Protein AF-A0A7K4ML11-F1 (afdb_monomer)

Solvent-accessible surface area (backbone atoms only — not comparable to full-atom values): 7954 Å² total; per-residue (Å²): 112,74,71,59,56,56,54,52,54,54,56,53,57,68,61,54,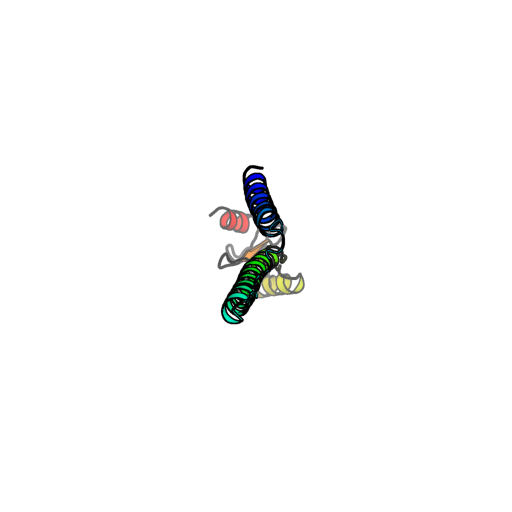63,60,60,74,66,71,72,65,78,86,70,93,64,90,75,79,71,54,66,64,60,59,49,51,52,54,50,52,52,53,52,51,53,51,52,52,51,5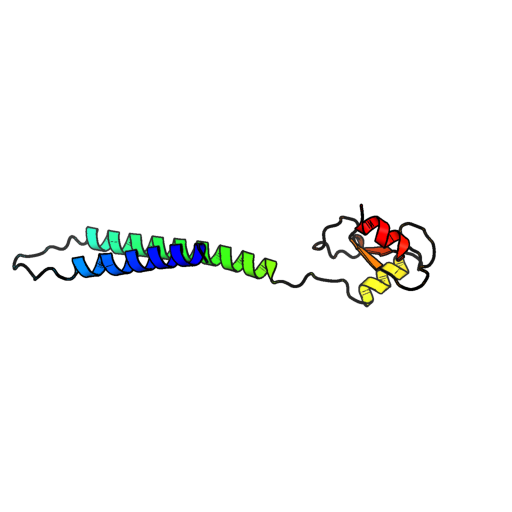3,51,51,50,54,52,51,51,53,54,50,64,71,67,52,76,80,67,74,82,50,73,66,56,53,48,52,43,36,58,76,42,76,59,24,14,73,84,78,66,42,64,48,95,82,54,81,41,78,44,46,76,84,69,47,73,81,56,72,50,71,84,35,46,42,44,23,21,63,73,59,42,53,50,70,75,72,112

Mean predicted aligned error: 15.28 Å

Secondary structure (DSSP, 8-state):
-HHHHHHHHHHHHHHHTTTTTS-----SS-----HHHHHHHHHHHHHHHHHHHHHHHHHHHHHHHHHSPP-PPPHHHHHHHHHHTTTS-TTT-SPPSS--EEEETTS-TT---GGGEEEE-HHHHHHHTT-

pLDDT: mean 78.51, std 18.59, range [43.84, 97.31]

Nearest PDB structures (foldseek):
  5x42-assembly1_A  TM=8.815E-01  e=5.607E-02  Legionella pneumophila
  5x1h-assembly4_I  TM=8.497E-01  e=5.607E-02  Legionella pneumophila subsp. pneumophila str. Philadelphia 1
  7ovb-assembly1_C  TM=8.594E-01  e=1.352E-01  Legionella pneumophila subsp. pneumophila str. Philadelphia 1

Sequence (131 aa):
MRKLLFLALIGISTLIIPFSVFAQEPQTGETIEDDSQVKYIVGAGLVFVIIMAIIAGRYRKKFFAESLPIKEWTKVEKEQVRIRQDGKCAKCQKPPPARWEYHHIDGDRNNISLENCEGLCPNCHSIETHE

Organism: NCBI:txid2511932

Foldseek 3Di:
DVVVVVVVVVVVVVVPVVVVVVPDDDDPDDPPVPPVVVVVVVVVVVVVVVVVVVVVVVVVVVVVVVPDPQDDDDPVLVVVQCVVLVCAFPPPRHRAPPDWDWAQCVNDSNPRDSVRIGTHHPVVVVVVVVD

Radius of gyration: 30.92 Å; Cα contacts (8 Å, |Δi|>4): 79; chains: 1; bounding box: 50×32×86 Å

InterPro domains:
  IPR003615 HNH nuclease [SM00507] (77-126)
  IPR003615 HNH nuclease [cd00085] (86-129)

Structure (mmCIF, N/CA/C/O backbone):
data_AF-A0A7K4ML11-F1
#
_entry.id   AF-A0A7K4ML11-F1
#
loop_
_atom_site.group_PDB
_atom_site.id
_atom_site.type_symbol
_atom_site.label_atom_id
_atom_site.label_alt_id
_atom_site.label_comp_id
_atom_site.label_asym_id
_atom_site.label_entity_id
_atom_site.label_seq_id
_atom_site.pdbx_PDB_ins_code
_atom_site.Cartn_x
_atom_site.Cartn_y
_atom_site.Cartn_z
_atom_site.occupancy
_atom_site.B_iso_or_equiv
_atom_site.auth_seq_id
_atom_site.auth_comp_id
_atom_site.auth_asym_id
_atom_site.auth_atom_id
_atom_site.pdbx_PDB_model_num
ATOM 1 N N . MET A 1 1 ? -24.237 21.716 14.325 1.00 51.41 1 MET A N 1
ATOM 2 C CA . MET A 1 1 ? -24.784 22.525 15.443 1.00 51.41 1 MET A CA 1
ATOM 3 C C . MET A 1 1 ? -25.912 21.830 16.215 1.00 51.41 1 MET A C 1
ATOM 5 O O . MET A 1 1 ? -25.814 21.755 17.429 1.00 51.41 1 MET A O 1
ATOM 9 N N . ARG A 1 2 ? -26.921 21.224 15.564 1.00 48.31 2 ARG A N 1
ATOM 10 C CA . ARG A 1 2 ? -28.026 20.505 16.250 1.00 48.31 2 ARG A CA 1
ATOM 11 C C . ARG A 1 2 ? -27.6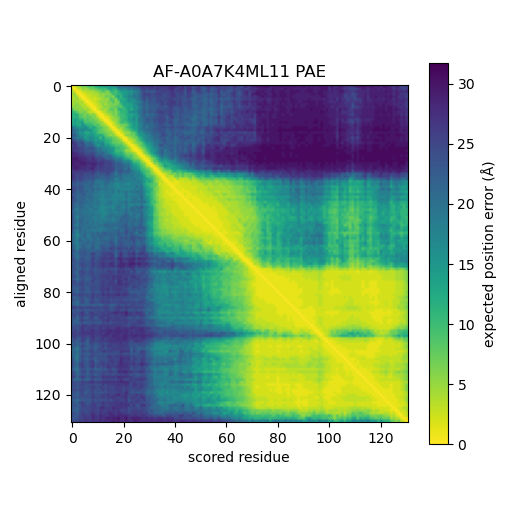04 19.377 17.218 1.00 48.31 2 ARG A C 1
ATOM 13 O O . ARG A 1 2 ? -28.232 19.223 18.254 1.00 48.31 2 ARG A O 1
ATOM 20 N N . LYS A 1 3 ? -26.533 18.625 16.926 1.00 44.38 3 LYS A N 1
ATOM 21 C CA . LYS A 1 3 ? -26.047 17.533 17.802 1.00 44.38 3 LYS A CA 1
ATOM 22 C C . LYS A 1 3 ? -25.388 18.021 19.105 1.00 44.38 3 LYS A C 1
ATOM 24 O O . LYS A 1 3 ? -25.498 17.339 20.114 1.00 44.38 3 LYS A O 1
ATOM 29 N N . LEU A 1 4 ? -24.758 19.201 19.102 1.00 47.75 4 LEU A N 1
ATOM 30 C CA . LEU A 1 4 ? -24.191 19.799 20.321 1.00 47.75 4 LEU A CA 1
ATOM 31 C C . LEU A 1 4 ? -25.290 20.326 21.255 1.00 47.75 4 LEU A C 1
ATOM 33 O O . LEU A 1 4 ? -25.177 20.188 22.467 1.00 47.75 4 LEU A O 1
ATOM 37 N N . LEU A 1 5 ? -26.370 20.876 20.689 1.00 45.59 5 LEU A N 1
ATOM 38 C CA . LEU A 1 5 ? -27.501 21.401 21.459 1.00 45.59 5 LEU A CA 1
ATOM 39 C C . LEU A 1 5 ? -28.227 20.290 22.244 1.00 45.59 5 LEU A C 1
ATOM 41 O O . LEU A 1 5 ? -28.603 20.489 23.393 1.00 45.59 5 LEU A O 1
ATOM 45 N N . PHE A 1 6 ? -28.363 19.100 21.645 1.00 51.12 6 PHE A N 1
ATOM 46 C CA . PHE A 1 6 ? -28.958 17.928 22.302 1.00 51.12 6 PHE A CA 1
ATOM 47 C C . PHE A 1 6 ? -28.106 17.396 23.466 1.00 51.12 6 PHE A C 1
ATOM 49 O O . PHE A 1 6 ? -28.655 17.026 24.498 1.00 51.12 6 PHE A O 1
ATOM 56 N N . LEU A 1 7 ? -26.775 17.400 23.337 1.00 47.94 7 LEU A N 1
ATOM 57 C CA . LEU A 1 7 ? -25.869 16.985 24.416 1.00 47.94 7 LEU A CA 1
ATOM 58 C C . LEU A 1 7 ? -25.848 17.991 25.579 1.00 47.94 7 LEU A C 1
ATOM 60 O O . LEU A 1 7 ? -25.796 17.582 26.736 1.00 47.94 7 LEU A O 1
ATOM 64 N N . ALA A 1 8 ? -25.954 19.292 25.288 1.00 51.06 8 ALA A N 1
ATOM 65 C CA . ALA A 1 8 ? -26.046 20.333 26.312 1.00 51.06 8 ALA A CA 1
ATOM 66 C C . ALA A 1 8 ? -27.359 20.253 27.116 1.00 51.06 8 ALA A C 1
ATOM 68 O O . ALA A 1 8 ? -27.340 20.398 28.336 1.00 51.06 8 ALA A O 1
ATOM 69 N N . LEU A 1 9 ? -28.489 19.958 26.461 1.00 49.97 9 LEU A N 1
ATOM 70 C CA . LEU A 1 9 ? -29.791 19.807 27.127 1.00 49.97 9 LEU A CA 1
ATOM 71 C C . LEU A 1 9 ? -29.844 18.583 28.057 1.00 49.97 9 LEU A C 1
ATOM 73 O O . LEU A 1 9 ? -30.393 18.675 29.154 1.00 49.97 9 LEU A O 1
ATOM 77 N N . ILE A 1 10 ? -29.224 17.463 27.665 1.00 52.88 10 ILE A N 1
ATOM 78 C CA . ILE A 1 10 ? -29.123 16.265 28.516 1.00 52.88 10 ILE A CA 1
ATOM 79 C C . ILE A 1 10 ? -28.224 16.544 29.733 1.00 52.88 10 ILE A C 1
ATOM 81 O O . ILE A 1 10 ? -28.584 16.176 30.848 1.00 52.88 10 ILE A O 1
ATOM 85 N N . GLY A 1 11 ? -27.109 17.263 29.547 1.00 49.19 11 GLY A N 1
ATOM 86 C CA . GLY A 1 11 ? -26.197 17.635 30.637 1.00 49.19 11 GLY A CA 1
ATOM 87 C C . GLY A 1 11 ? -26.807 18.593 31.670 1.00 49.19 11 GLY A C 1
ATOM 88 O O . GLY A 1 11 ? -26.565 18.443 32.867 1.00 49.19 11 GLY A O 1
ATOM 89 N N . ILE A 1 12 ? -27.644 19.541 31.235 1.00 50.78 12 ILE A N 1
ATOM 90 C CA . ILE A 1 12 ? -28.346 20.470 32.138 1.00 50.78 12 ILE A CA 1
ATOM 91 C C . ILE A 1 12 ? -29.459 19.740 32.910 1.00 50.78 12 ILE A C 1
ATOM 93 O O . ILE A 1 12 ? -29.612 19.952 34.112 1.00 50.78 12 ILE A O 1
ATOM 97 N N . SER A 1 13 ? -30.177 18.807 32.272 1.00 50.25 13 SER A N 1
ATOM 98 C CA . SER A 1 13 ? -31.202 17.991 32.944 1.00 50.25 13 SER A CA 1
ATOM 99 C C . SER A 1 13 ? -30.622 17.085 34.036 1.00 50.25 13 SER A C 1
ATOM 101 O O . SER A 1 13 ? -31.277 16.876 35.052 1.00 50.25 13 SER A O 1
ATOM 103 N N . THR A 1 14 ? -29.402 16.563 33.871 1.00 53.31 14 THR A N 1
ATOM 104 C CA . THR A 1 14 ? -28.740 15.730 34.894 1.00 53.31 14 THR A CA 1
ATOM 105 C C . THR A 1 14 ? -28.188 16.526 36.078 1.00 53.31 14 THR A C 1
ATOM 107 O O . THR A 1 14 ? -27.920 15.942 37.123 1.00 53.31 14 THR A O 1
ATOM 110 N N . LEU A 1 15 ? -28.027 17.846 35.934 1.00 49.91 15 LEU A N 1
ATOM 111 C CA . LEU A 1 15 ? -27.494 18.728 36.979 1.00 49.91 15 LEU A CA 1
ATOM 112 C C . LEU A 1 15 ? -28.574 19.398 37.833 1.00 49.91 15 LEU A C 1
ATOM 114 O O . LEU A 1 15 ? -28.271 19.800 38.948 1.00 49.91 15 LEU A O 1
ATOM 118 N N . ILE A 1 16 ? -29.817 19.516 37.354 1.00 49.94 16 ILE A N 1
ATOM 119 C CA . ILE A 1 16 ? -30.899 20.181 38.108 1.00 49.94 16 ILE A CA 1
ATOM 120 C C . ILE A 1 16 ? -31.651 19.195 39.021 1.00 49.94 16 ILE A C 1
ATOM 122 O O . ILE A 1 16 ? -32.116 19.580 40.090 1.00 49.94 16 ILE A O 1
ATOM 126 N N . ILE A 1 17 ? -31.714 17.911 38.657 1.00 50.25 17 ILE A N 1
ATOM 127 C CA . ILE A 1 17 ? -32.444 16.887 39.423 1.00 50.25 17 ILE A CA 1
ATOM 128 C C . ILE A 1 17 ? -31.825 16.557 40.807 1.00 50.25 17 ILE A C 1
ATOM 130 O O . ILE A 1 17 ? -32.600 16.235 41.705 1.00 50.25 17 ILE A O 1
ATOM 134 N N . PRO A 1 18 ? -30.504 16.677 41.082 1.00 50.41 18 PRO A N 1
ATOM 135 C CA . PRO A 1 18 ? -29.996 16.389 42.425 1.00 50.41 18 PRO A CA 1
ATOM 136 C C . PRO A 1 18 ? -30.200 17.545 43.418 1.00 50.41 18 PRO A C 1
ATOM 138 O O . PRO A 1 18 ? -30.218 17.305 44.622 1.00 50.41 18 PRO A O 1
ATOM 141 N N . PHE A 1 19 ? -30.360 18.795 42.961 1.00 47.88 19 PHE A N 1
ATOM 142 C CA . PHE A 1 19 ? -30.430 19.949 43.873 1.00 47.88 19 PHE A CA 1
ATOM 143 C C . PHE A 1 19 ? -31.756 20.048 44.628 1.00 47.88 19 PHE A C 1
ATOM 145 O O . PHE A 1 19 ? -31.770 20.485 45.775 1.00 47.88 19 PHE A O 1
ATOM 152 N N . SER A 1 20 ? -32.862 19.600 44.035 1.00 44.88 20 SER A N 1
ATOM 153 C CA . SER A 1 20 ? -34.163 19.565 44.713 1.00 44.88 20 SER A CA 1
ATOM 154 C C . SER A 1 20 ? -34.297 18.421 45.727 1.00 44.88 20 SER A C 1
ATOM 156 O O . SER A 1 20 ? -35.214 18.462 46.540 1.00 44.88 20 SER A O 1
ATOM 158 N N . VAL A 1 21 ? -33.388 17.436 45.725 1.00 50.41 21 VAL A N 1
ATOM 159 C CA . VAL A 1 21 ? -33.359 16.337 46.714 1.00 50.41 21 VAL A CA 1
ATOM 160 C C . VAL A 1 21 ? -32.564 16.718 47.973 1.00 50.41 21 VAL A C 1
ATOM 162 O O . VAL A 1 21 ? -32.853 16.222 49.055 1.00 50.41 21 VAL A O 1
ATOM 165 N N . PHE A 1 22 ? -31.607 17.645 47.870 1.00 52.75 22 PHE A N 1
ATOM 166 C CA . PHE A 1 22 ? -30.776 18.087 49.001 1.00 52.75 22 PHE A CA 1
ATOM 167 C C . PHE A 1 22 ? -31.408 19.183 49.880 1.00 52.75 22 PHE A C 1
ATOM 169 O O . PHE A 1 22 ? -30.838 19.538 50.908 1.00 52.75 22 PHE A O 1
ATOM 176 N N . ALA A 1 23 ? -32.576 19.718 49.511 1.00 47.41 23 ALA A N 1
ATOM 177 C CA . ALA A 1 23 ? -33.271 20.774 50.256 1.00 47.41 23 ALA A CA 1
ATOM 178 C C . ALA A 1 23 ? -34.316 20.236 51.256 1.00 47.41 23 ALA A C 1
ATOM 180 O O . ALA A 1 23 ? -35.296 20.920 51.551 1.00 47.41 23 ALA A O 1
ATOM 181 N N . GLN A 1 24 ? -34.145 19.010 51.757 1.00 50.72 24 GLN A N 1
ATOM 182 C CA . GLN A 1 24 ? -35.025 18.451 52.780 1.00 50.72 24 GLN A CA 1
ATOM 183 C C . GLN A 1 24 ? -34.430 18.727 54.168 1.00 50.72 24 GLN A C 1
ATOM 185 O O . GLN A 1 24 ? -33.396 18.180 54.543 1.00 50.72 24 GLN A O 1
ATOM 190 N N . GLU A 1 25 ? -35.075 19.630 54.905 1.00 54.38 25 GLU A N 1
ATOM 191 C CA . GLU A 1 25 ? -34.770 19.953 56.301 1.00 54.38 25 GLU A CA 1
ATOM 192 C C . GLU A 1 25 ? -34.854 18.681 57.174 1.00 54.38 25 GLU A C 1
ATOM 194 O O . GLU A 1 25 ? -35.763 17.865 56.959 1.00 54.38 25 GLU A O 1
ATOM 199 N N . PRO A 1 26 ? -33.911 18.455 58.114 1.00 47.09 26 PRO A N 1
ATOM 200 C CA . PRO A 1 26 ? -33.819 17.197 58.842 1.00 47.09 26 PRO A CA 1
ATOM 201 C C . PRO A 1 26 ? -34.997 17.071 59.809 1.00 47.09 26 PRO A C 1
ATOM 203 O O . PRO A 1 26 ? -35.028 17.684 60.875 1.00 47.09 26 PRO A O 1
ATOM 206 N N . GLN A 1 27 ? -35.977 16.256 59.426 1.00 43.84 27 GLN A N 1
ATOM 207 C CA . GLN A 1 27 ? -37.073 15.868 60.301 1.00 43.84 27 GLN A CA 1
ATOM 208 C C . GLN A 1 27 ? -36.486 14.966 61.392 1.00 43.84 27 GLN A C 1
ATOM 210 O O . GLN A 1 27 ? -35.924 13.909 61.110 1.00 43.84 27 GLN A O 1
ATOM 215 N N . THR A 1 28 ? -36.589 15.403 62.643 1.00 56.84 28 THR A N 1
ATOM 216 C CA . THR A 1 28 ? -36.250 14.616 63.827 1.00 56.84 28 THR A CA 1
ATOM 217 C C . THR A 1 28 ? -37.055 13.318 63.835 1.00 56.84 28 THR A C 1
ATOM 219 O O . THR A 1 28 ? -38.261 13.331 64.072 1.00 56.84 28 THR A O 1
ATOM 222 N N . GLY A 1 29 ? -36.389 12.202 63.574 1.00 45.78 29 GLY A N 1
ATOM 223 C CA . GLY A 1 29 ? -36.995 10.879 63.598 1.00 45.78 29 GLY A CA 1
ATOM 224 C C . GLY A 1 29 ? -36.037 9.882 62.979 1.00 45.78 29 GLY A C 1
ATOM 225 O O . GLY A 1 29 ? -35.948 9.811 61.763 1.00 45.78 29 GLY A O 1
ATOM 226 N N . GLU A 1 30 ? -35.283 9.202 63.843 1.00 58.00 30 GLU A N 1
ATOM 227 C CA . GLU A 1 30 ? -34.507 7.979 63.606 1.00 58.00 30 GLU A CA 1
ATOM 228 C C . GLU A 1 30 ? -34.593 7.428 62.170 1.00 58.00 30 GLU A C 1
ATOM 230 O O . GLU A 1 30 ? -35.424 6.580 61.847 1.00 58.00 30 GLU A O 1
ATOM 235 N N . THR A 1 31 ? -33.732 7.919 61.278 1.00 45.22 31 THR A N 1
ATOM 236 C CA . THR A 1 31 ? -33.607 7.346 59.942 1.00 45.22 31 THR A CA 1
ATOM 237 C C . THR A 1 31 ? -32.653 6.170 60.041 1.00 45.22 31 THR A C 1
ATOM 239 O O . THR A 1 31 ? -31.435 6.330 59.958 1.00 45.22 31 THR A O 1
ATOM 242 N N . ILE A 1 32 ? -33.209 4.972 60.218 1.00 53.00 32 ILE A N 1
ATOM 243 C CA . ILE A 1 32 ? -32.547 3.756 59.751 1.00 53.00 32 ILE A CA 1
ATOM 244 C C . ILE A 1 32 ? -32.538 3.878 58.226 1.00 53.00 32 ILE A C 1
ATOM 246 O O . ILE A 1 32 ? -33.464 3.452 57.541 1.00 53.00 32 ILE A O 1
ATOM 250 N N . GLU A 1 33 ? -31.541 4.593 57.710 1.00 55.62 33 GLU A N 1
ATOM 251 C CA . GLU A 1 33 ? -31.203 4.595 56.298 1.00 55.62 33 GLU A CA 1
ATOM 252 C C . GLU A 1 33 ? -30.840 3.148 55.976 1.00 55.62 33 GLU A C 1
ATOM 254 O O . GLU A 1 33 ? -29.814 2.639 56.426 1.00 55.62 33 GLU A O 1
ATOM 259 N N . ASP A 1 34 ? -31.775 2.444 55.335 1.00 60.75 34 ASP A N 1
ATOM 260 C CA . ASP A 1 34 ? -31.614 1.049 54.967 1.00 60.75 34 ASP A CA 1
ATOM 261 C C . ASP A 1 34 ? -30.316 0.939 54.163 1.00 60.75 34 ASP A C 1
ATOM 263 O O . ASP A 1 34 ? -30.225 1.408 53.027 1.00 60.75 34 ASP A O 1
ATOM 267 N N . ASP A 1 35 ? -29.294 0.345 54.779 1.00 64.12 35 ASP A N 1
ATOM 268 C CA . ASP A 1 35 ? -27.988 0.052 54.191 1.00 64.12 35 ASP A CA 1
ATOM 269 C C . ASP A 1 35 ? -28.143 -0.621 52.811 1.00 64.12 35 ASP A C 1
ATOM 271 O O . ASP A 1 35 ? -27.302 -0.440 51.928 1.00 64.12 35 ASP A O 1
ATOM 275 N N . SER A 1 36 ? -29.274 -1.297 52.558 1.00 69.88 36 SER A N 1
ATOM 276 C CA . SER A 1 36 ? -29.641 -1.793 51.234 1.00 69.88 36 SER A CA 1
ATOM 277 C C . SER A 1 36 ? -29.809 -0.677 50.189 1.00 69.88 36 SER A C 1
ATOM 279 O O . SER A 1 36 ? -29.226 -0.782 49.109 1.00 69.88 36 SER A O 1
ATOM 281 N N . GLN A 1 37 ? -30.517 0.419 50.484 1.00 75.94 37 GLN A N 1
ATOM 282 C CA . GLN A 1 37 ? -30.774 1.513 49.541 1.00 75.94 37 GLN A CA 1
ATOM 283 C C . GLN A 1 37 ? -29.475 2.217 49.130 1.00 75.94 37 GLN A C 1
ATOM 285 O O . GLN A 1 37 ? -29.239 2.437 47.937 1.00 75.94 37 GLN A O 1
ATOM 290 N N . VAL A 1 38 ? -28.592 2.494 50.094 1.00 78.12 38 VAL A N 1
ATOM 291 C CA . VAL A 1 38 ? -27.262 3.070 49.836 1.00 78.12 38 VAL A CA 1
ATOM 292 C C . VAL A 1 38 ? -26.423 2.118 48.976 1.00 78.12 38 VAL A C 1
ATOM 294 O O . VAL A 1 38 ? -25.809 2.546 47.993 1.00 78.12 38 VAL A O 1
ATOM 297 N N . LYS A 1 39 ? -26.456 0.808 49.261 1.00 79.06 39 LYS A N 1
ATOM 298 C CA . LYS A 1 39 ? -25.771 -0.220 48.457 1.00 79.06 39 LYS A CA 1
ATOM 299 C C . LYS A 1 39 ? -26.267 -0.274 47.011 1.00 79.06 39 LYS A C 1
ATOM 301 O O . LYS A 1 39 ? -25.442 -0.392 46.102 1.00 79.06 39 LYS A O 1
ATOM 306 N N . TYR A 1 40 ? -27.574 -0.149 46.767 1.00 80.00 40 TYR A N 1
ATOM 307 C CA . TYR A 1 40 ? -28.125 -0.118 45.406 1.00 80.00 40 TYR A CA 1
ATOM 308 C C . TYR A 1 40 ? -27.679 1.120 44.625 1.00 80.00 40 TYR A C 1
ATOM 310 O O . TYR A 1 40 ? -27.308 0.996 43.457 1.00 80.00 40 TYR A O 1
ATOM 318 N N . ILE A 1 41 ? -27.665 2.298 45.256 1.00 80.94 41 ILE A N 1
ATOM 319 C CA . ILE A 1 41 ? -27.230 3.550 44.615 1.00 80.94 41 ILE A CA 1
ATOM 320 C C . ILE A 1 41 ? -25.746 3.472 44.234 1.00 80.94 41 ILE A C 1
ATOM 322 O O . ILE A 1 41 ? -25.381 3.761 43.092 1.00 80.94 41 ILE A O 1
ATOM 326 N N . VAL A 1 42 ? -24.892 3.019 45.158 1.00 85.25 42 VAL A N 1
ATOM 327 C CA . VAL A 1 42 ? -23.452 2.839 44.905 1.00 85.25 42 VAL A CA 1
ATOM 328 C C . VAL A 1 42 ? -23.215 1.792 43.811 1.00 85.25 42 VAL A C 1
ATOM 330 O O . VAL A 1 42 ? -22.431 2.025 42.887 1.00 85.25 42 VAL A O 1
ATOM 333 N N . GLY A 1 43 ? -23.931 0.665 43.862 1.00 85.38 43 GLY A N 1
ATOM 334 C CA . GLY A 1 43 ? -23.853 -0.385 42.847 1.00 85.38 43 GLY A CA 1
ATOM 335 C C . GLY A 1 43 ? -24.261 0.102 41.454 1.00 85.38 43 GLY A C 1
ATOM 336 O O . GLY A 1 43 ? -23.532 -0.115 40.485 1.00 85.38 43 GLY A O 1
ATOM 337 N N . ALA A 1 44 ? -25.381 0.821 41.346 1.00 88.19 44 ALA A N 1
ATOM 338 C CA . ALA A 1 44 ? -25.857 1.386 40.085 1.00 88.19 44 ALA A CA 1
ATOM 339 C C . ALA A 1 44 ? -24.879 2.428 39.511 1.00 88.19 44 ALA A C 1
ATOM 341 O O . ALA A 1 44 ? -24.608 2.426 38.306 1.00 88.19 44 ALA A O 1
ATOM 342 N N . GLY A 1 45 ? -24.292 3.269 40.369 1.00 90.12 45 GLY A N 1
ATOM 343 C CA . GLY A 1 45 ? -23.265 4.236 39.978 1.00 90.12 45 GLY A CA 1
ATOM 344 C C . GLY A 1 45 ? -22.014 3.574 39.393 1.00 90.12 45 GLY A C 1
ATOM 345 O O . GLY A 1 45 ? -21.539 3.981 38.331 1.00 90.12 45 GLY A O 1
ATOM 346 N N . LEU A 1 46 ? -21.512 2.507 40.025 1.00 92.38 46 LEU A N 1
ATOM 347 C CA . LEU A 1 46 ? -20.355 1.757 39.521 1.00 92.38 46 LEU A CA 1
ATOM 348 C C . LEU A 1 46 ? -20.631 1.117 38.156 1.00 92.38 46 LEU A C 1
ATOM 350 O O . LEU A 1 46 ? -19.800 1.211 37.250 1.00 92.38 46 LEU A O 1
ATOM 354 N N . VAL A 1 47 ? -21.814 0.524 37.975 1.00 93.12 47 VAL A N 1
ATOM 355 C CA . VAL A 1 47 ? -22.227 -0.060 36.688 1.00 93.12 47 VAL A CA 1
ATOM 356 C C . VAL A 1 47 ? -22.275 1.008 35.593 1.00 93.12 47 VAL A C 1
ATOM 358 O O . VAL A 1 47 ? -21.761 0.788 34.495 1.00 93.12 47 VAL A O 1
ATOM 361 N N . PHE A 1 48 ? -22.817 2.190 35.891 1.00 92.69 48 PHE A N 1
ATOM 362 C CA . PHE A 1 48 ? -22.868 3.299 34.940 1.00 92.69 48 PHE A CA 1
ATOM 363 C C . PHE A 1 48 ? -21.468 3.766 34.510 1.00 92.69 48 PHE A C 1
ATOM 365 O O . PHE A 1 48 ? -21.212 3.936 33.315 1.00 92.69 48 PHE A O 1
ATOM 372 N N . VAL A 1 49 ? -20.531 3.905 35.455 1.00 94.44 49 VAL A N 1
ATOM 373 C CA . VAL A 1 49 ? -19.138 4.286 35.158 1.00 94.44 49 VAL A CA 1
ATOM 374 C C . VAL A 1 49 ? -18.454 3.246 34.266 1.00 94.44 49 VAL A C 1
ATOM 376 O O . VAL A 1 49 ? -17.781 3.616 33.301 1.00 94.44 49 VAL A O 1
ATOM 379 N N . ILE A 1 50 ? -18.668 1.952 34.526 1.00 94.81 50 ILE A N 1
ATOM 380 C CA . ILE A 1 50 ? -18.123 0.865 33.699 1.00 94.81 50 ILE A CA 1
ATOM 381 C C . ILE A 1 50 ? -18.677 0.944 32.271 1.00 94.81 50 ILE A C 1
ATOM 383 O O . ILE A 1 50 ? -17.910 0.877 31.308 1.00 94.81 50 ILE A O 1
ATOM 387 N N . ILE A 1 51 ? -19.989 1.144 32.113 1.00 95.31 51 ILE A N 1
ATOM 388 C CA . ILE A 1 51 ? -20.627 1.280 30.795 1.00 95.31 51 ILE A CA 1
ATOM 389 C C . ILE A 1 51 ? -20.041 2.475 30.033 1.00 95.31 51 ILE A C 1
ATOM 391 O O . ILE A 1 51 ? -19.643 2.336 28.873 1.00 95.31 51 ILE A O 1
ATOM 395 N N . MET A 1 52 ? -19.917 3.632 30.688 1.00 94.25 52 MET A N 1
ATOM 396 C CA . MET A 1 52 ? -19.331 4.829 30.081 1.00 94.25 52 MET A CA 1
ATOM 397 C C . MET A 1 52 ? -17.871 4.610 29.669 1.00 94.25 52 MET A C 1
ATOM 399 O O . MET A 1 52 ? -17.475 5.025 28.577 1.00 94.25 52 MET A O 1
ATOM 403 N N . ALA A 1 53 ? -17.081 3.902 30.481 1.00 94.06 53 ALA A N 1
ATOM 404 C CA . ALA A 1 53 ? -15.700 3.557 30.154 1.00 94.06 53 ALA A CA 1
ATOM 405 C C . ALA A 1 53 ? -15.602 2.628 28.931 1.00 94.06 53 ALA A C 1
ATOM 407 O O . ALA A 1 53 ? -14.755 2.854 28.061 1.00 94.06 53 ALA A O 1
ATOM 408 N N . ILE A 1 54 ? -16.488 1.629 28.814 1.00 94.62 54 ILE A N 1
ATOM 409 C CA . ILE A 1 54 ? -16.555 0.732 27.648 1.00 94.62 54 ILE A CA 1
ATOM 410 C C . ILE A 1 54 ? -16.891 1.531 26.387 1.00 94.62 54 ILE A C 1
ATOM 412 O O . ILE A 1 54 ? -16.195 1.411 25.374 1.00 94.62 54 ILE A O 1
ATOM 416 N N . ILE A 1 55 ? -17.926 2.374 26.445 1.00 93.62 55 ILE A N 1
ATOM 417 C CA . ILE A 1 55 ? -18.351 3.207 25.316 1.00 93.62 55 ILE A CA 1
ATOM 418 C C . ILE A 1 55 ? -17.208 4.138 24.890 1.00 93.62 55 ILE A C 1
ATOM 420 O O . ILE A 1 55 ? -16.812 4.130 23.722 1.00 93.62 55 ILE A O 1
ATOM 424 N N . ALA A 1 56 ? -16.612 4.875 25.831 1.00 91.88 56 ALA A N 1
ATOM 425 C CA . ALA A 1 56 ? -15.478 5.758 25.566 1.00 91.88 56 ALA A CA 1
ATOM 426 C C . ALA A 1 56 ? -14.266 4.998 25.002 1.00 91.88 56 ALA A C 1
ATOM 428 O O . ALA A 1 56 ? -13.597 5.482 24.090 1.00 91.88 56 ALA A O 1
ATOM 429 N N . GLY A 1 57 ? -13.987 3.788 25.496 1.00 91.25 57 GLY A N 1
ATOM 430 C CA . GLY A 1 57 ? -12.949 2.906 24.962 1.00 91.25 57 GLY A CA 1
ATOM 431 C C . GLY A 1 57 ? -13.184 2.536 23.496 1.00 91.25 57 GLY A C 1
ATOM 432 O O . GLY A 1 57 ? -12.268 2.649 22.679 1.00 91.25 57 GLY A O 1
ATOM 433 N N . ARG A 1 58 ? -14.421 2.170 23.130 1.00 88.75 58 ARG A N 1
ATOM 434 C CA . ARG A 1 58 ? -14.780 1.858 21.735 1.00 88.75 58 ARG A CA 1
ATOM 435 C C . ARG A 1 58 ? -14.656 3.077 20.823 1.00 88.75 58 ARG A C 1
ATOM 437 O O . ARG A 1 58 ? -14.087 2.954 19.739 1.00 88.75 58 ARG A O 1
ATOM 444 N N . TYR A 1 59 ? -15.131 4.244 21.265 1.00 86.31 59 TYR A N 1
ATOM 445 C CA . TYR A 1 59 ? -14.991 5.492 20.506 1.00 86.31 59 TYR A CA 1
ATOM 446 C C . TYR A 1 59 ? -13.521 5.872 20.297 1.00 86.31 59 TYR A C 1
ATOM 448 O O . TYR A 1 59 ? -13.133 6.163 19.167 1.00 86.31 59 TYR A O 1
ATOM 456 N N . ARG A 1 60 ? -12.686 5.793 21.345 1.00 84.06 60 ARG A N 1
ATOM 457 C CA . ARG A 1 60 ? -11.241 6.060 21.242 1.00 84.06 60 ARG A CA 1
ATOM 458 C C . ARG A 1 60 ? -10.546 5.117 20.265 1.00 84.06 60 ARG A C 1
ATOM 460 O O . ARG A 1 60 ? -9.764 5.581 19.445 1.00 84.06 60 ARG A O 1
ATOM 467 N N . LYS A 1 61 ? -10.853 3.815 20.305 1.00 78.50 61 LYS A N 1
ATOM 468 C CA . LYS A 1 61 ? -10.261 2.831 19.385 1.00 78.50 61 LYS A CA 1
ATOM 469 C C . LYS A 1 61 ? -10.627 3.116 17.927 1.00 78.50 61 LYS A C 1
ATOM 471 O O . LYS A 1 61 ? -9.755 3.037 17.069 1.00 78.50 61 LYS A O 1
ATOM 476 N N . LYS A 1 62 ? -11.889 3.469 17.652 1.00 75.06 62 LYS A N 1
ATOM 477 C CA . LYS A 1 62 ? -12.337 3.829 16.299 1.00 75.06 62 LYS A CA 1
ATOM 478 C C . LYS A 1 62 ? -11.634 5.090 15.796 1.00 75.06 62 LYS A C 1
ATOM 480 O O . LYS A 1 62 ? -11.086 5.073 14.704 1.00 75.06 62 LYS A O 1
ATOM 485 N N . PHE A 1 63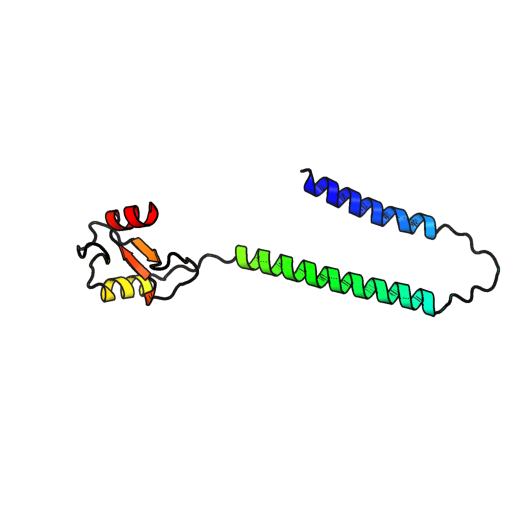 ? -11.609 6.140 16.617 1.00 75.19 63 PHE A N 1
ATOM 486 C CA . PHE A 1 63 ? -10.938 7.393 16.274 1.00 75.19 63 PHE A CA 1
ATOM 487 C C . PHE A 1 63 ? -9.441 7.184 16.014 1.00 75.19 63 PHE A C 1
ATOM 489 O O . PHE A 1 63 ? -8.910 7.688 15.033 1.00 75.19 63 PHE A O 1
ATOM 496 N N . PHE A 1 64 ? -8.770 6.388 16.853 1.00 75.00 64 PHE A N 1
ATOM 497 C CA . PHE A 1 64 ? -7.353 6.091 16.672 1.00 75.00 64 PHE A CA 1
ATOM 498 C C . PHE A 1 64 ? -7.092 5.308 15.382 1.00 75.00 64 PHE A C 1
ATOM 500 O O . PHE A 1 64 ? -6.203 5.684 14.627 1.00 75.00 64 PHE A O 1
ATOM 507 N N . ALA A 1 65 ? -7.889 4.272 15.098 1.00 72.44 65 ALA A N 1
ATOM 508 C CA . ALA A 1 65 ? -7.758 3.482 13.873 1.00 72.44 65 ALA A CA 1
ATOM 509 C C . ALA A 1 65 ? -7.932 4.332 12.604 1.00 72.44 65 ALA A C 1
ATOM 511 O O . ALA A 1 65 ? -7.204 4.135 11.641 1.00 72.44 65 ALA A O 1
ATOM 512 N N . GLU A 1 66 ? -8.849 5.301 12.626 1.00 69.94 66 GLU A N 1
ATOM 513 C CA . GLU A 1 66 ? -9.081 6.233 11.514 1.00 69.94 66 GLU A CA 1
ATOM 514 C C . GLU A 1 66 ? -7.982 7.305 11.390 1.00 69.94 66 GLU A C 1
ATOM 516 O O . GLU A 1 66 ? -7.737 7.819 10.304 1.00 69.94 66 GLU A O 1
ATOM 521 N N . SER A 1 67 ? -7.285 7.621 12.487 1.00 71.50 67 SER A N 1
ATOM 522 C CA . SER A 1 67 ? -6.176 8.587 12.504 1.00 71.50 67 SER A CA 1
ATOM 523 C C . SER A 1 67 ? -4.812 8.003 12.124 1.00 71.50 67 SER A C 1
ATOM 525 O O . SER A 1 67 ? -3.850 8.759 11.972 1.00 71.50 67 SER A O 1
ATOM 527 N N . LEU A 1 68 ? -4.693 6.675 12.008 1.00 72.25 68 LEU A N 1
ATOM 528 C CA . LEU A 1 68 ? -3.430 6.061 11.618 1.00 72.25 68 LEU A CA 1
ATOM 529 C C . LEU A 1 68 ? -3.141 6.391 10.147 1.00 72.25 68 LEU A C 1
ATOM 531 O O . LEU A 1 68 ? -4.013 6.205 9.297 1.00 72.25 68 LEU A O 1
ATOM 535 N N . PRO A 1 69 ? -1.934 6.882 9.826 1.00 66.31 69 PRO A N 1
ATOM 536 C CA . PRO A 1 69 ? -1.569 7.149 8.446 1.00 66.31 69 PRO A CA 1
ATOM 537 C C . PRO A 1 69 ? -1.639 5.852 7.635 1.00 66.31 69 PRO A C 1
ATOM 539 O O . PRO A 1 69 ? -1.189 4.801 8.100 1.00 66.31 69 PRO A O 1
ATOM 542 N N . ILE A 1 70 ? -2.186 5.940 6.418 1.00 70.62 70 ILE A N 1
ATOM 543 C CA . ILE A 1 70 ? -2.152 4.835 5.455 1.00 70.62 70 ILE A CA 1
ATOM 544 C C . ILE A 1 70 ? -0.683 4.459 5.264 1.00 70.62 70 ILE A C 1
ATOM 546 O O . ILE A 1 70 ? 0.152 5.307 4.941 1.00 70.62 70 ILE A O 1
ATOM 550 N N . LYS A 1 71 ? -0.353 3.196 5.527 1.00 79.75 71 LYS A N 1
ATOM 551 C CA . LYS A 1 71 ? 1.018 2.718 5.406 1.00 79.75 71 LYS A CA 1
ATOM 552 C C . LYS A 1 71 ? 1.345 2.559 3.923 1.00 79.75 71 LYS A C 1
ATOM 554 O O . LYS A 1 71 ? 0.759 1.729 3.243 1.00 79.75 71 LYS A O 1
ATOM 559 N N . GLU A 1 72 ? 2.280 3.362 3.431 1.00 86.12 72 GLU A N 1
ATOM 560 C CA . GLU A 1 72 ? 2.776 3.266 2.058 1.00 86.12 72 GLU A CA 1
ATOM 561 C C . GLU A 1 72 ? 4.016 2.371 1.967 1.00 86.12 72 GLU A C 1
ATOM 563 O O . GLU A 1 72 ? 4.802 2.277 2.914 1.00 86.12 72 GLU A O 1
ATOM 568 N N . TRP A 1 73 ? 4.247 1.783 0.790 1.00 93.12 73 TRP A N 1
ATOM 569 C CA . TRP A 1 73 ? 5.509 1.107 0.492 1.00 93.12 73 TRP A CA 1
ATOM 570 C C . TRP A 1 73 ? 6.682 2.090 0.448 1.00 93.12 73 TRP A C 1
ATOM 572 O O . TRP A 1 73 ? 6.636 3.156 -0.189 1.00 93.12 73 TRP A O 1
ATOM 582 N N . THR A 1 74 ? 7.774 1.685 1.084 1.00 94.38 74 THR A N 1
ATOM 583 C CA . THR A 1 74 ? 9.064 2.371 1.081 1.00 94.38 74 THR A CA 1
ATOM 584 C C . THR A 1 74 ? 9.691 2.386 -0.314 1.00 94.38 74 THR A C 1
ATOM 586 O O . THR A 1 74 ? 9.302 1.654 -1.224 1.00 94.38 74 THR A O 1
ATOM 589 N N . LYS A 1 75 ? 10.720 3.219 -0.504 1.00 94.88 75 LYS A N 1
ATOM 590 C CA . LYS A 1 75 ? 11.471 3.257 -1.771 1.00 94.88 75 LYS A CA 1
ATOM 591 C C . LYS A 1 75 ? 12.147 1.920 -2.094 1.00 94.88 75 LYS A C 1
ATOM 593 O O . LYS A 1 75 ? 12.220 1.563 -3.262 1.00 94.88 75 LYS A O 1
ATOM 598 N N . VAL A 1 76 ? 12.619 1.201 -1.073 1.00 96.38 76 VAL A N 1
ATOM 599 C CA . VAL A 1 76 ? 13.270 -0.108 -1.233 1.00 96.38 76 VAL A CA 1
ATOM 600 C C . VAL A 1 76 ? 12.256 -1.148 -1.699 1.00 96.38 76 VAL A C 1
ATOM 602 O O . VAL A 1 76 ? 12.512 -1.849 -2.669 1.00 96.38 76 VAL A O 1
ATOM 605 N N . GLU A 1 77 ? 11.078 -1.184 -1.080 1.00 96.12 77 GLU A N 1
ATOM 606 C CA . GLU A 1 77 ? 9.977 -2.069 -1.483 1.00 96.12 77 GLU A CA 1
ATOM 607 C C . GLU A 1 77 ? 9.514 -1.779 -2.917 1.00 96.12 77 GLU A C 1
ATOM 609 O O . GLU A 1 77 ? 9.384 -2.684 -3.738 1.00 96.12 77 GLU A O 1
ATOM 614 N N . LYS A 1 78 ? 9.366 -0.497 -3.263 1.00 95.94 78 LYS A N 1
ATOM 615 C CA . LYS A 1 78 ? 9.054 -0.048 -4.628 1.00 95.94 78 LYS A CA 1
ATOM 616 C C . LYS A 1 78 ? 10.116 -0.492 -5.645 1.00 95.94 78 LYS A C 1
ATOM 618 O O . LYS A 1 78 ? 9.783 -0.892 -6.759 1.00 95.94 78 LYS A O 1
ATOM 623 N N . GLU A 1 79 ? 11.393 -0.467 -5.267 1.00 96.12 79 GLU A N 1
ATOM 624 C CA . GLU A 1 79 ? 12.479 -0.988 -6.105 1.00 96.12 79 GLU A CA 1
ATOM 625 C C . GLU A 1 79 ? 12.399 -2.508 -6.276 1.00 96.12 79 GLU A C 1
ATOM 627 O O . GLU A 1 79 ? 12.550 -3.007 -7.387 1.00 96.12 79 GLU A O 1
ATOM 632 N N . GLN A 1 80 ? 12.101 -3.250 -5.207 1.00 97.31 80 GLN A N 1
ATOM 633 C CA . GLN A 1 80 ? 11.929 -4.704 -5.271 1.00 97.31 80 GLN A CA 1
ATOM 634 C C . GLN A 1 80 ? 10.795 -5.100 -6.220 1.00 97.31 80 GLN A C 1
ATOM 636 O O . GLN A 1 80 ? 10.959 -6.023 -7.014 1.00 97.31 80 GLN A O 1
ATOM 641 N N . VAL A 1 81 ? 9.675 -4.370 -6.196 1.00 96.81 81 VAL A N 1
ATOM 642 C CA . VAL A 1 81 ? 8.568 -4.561 -7.147 1.00 96.81 81 VAL A CA 1
ATOM 643 C C . VAL A 1 81 ? 9.034 -4.311 -8.580 1.00 96.81 81 VAL A C 1
ATOM 645 O O . VAL A 1 81 ? 8.759 -5.120 -9.464 1.00 96.81 81 VAL A O 1
ATOM 648 N N . ARG A 1 82 ? 9.804 -3.240 -8.815 1.00 95.50 82 ARG A N 1
ATOM 649 C CA . ARG A 1 82 ? 10.365 -2.948 -10.142 1.00 95.50 82 ARG A CA 1
ATOM 650 C C . ARG A 1 82 ? 11.261 -4.077 -10.649 1.00 95.50 82 ARG A C 1
ATOM 652 O O . ARG A 1 82 ? 11.133 -4.464 -11.807 1.00 95.50 82 ARG A O 1
ATOM 659 N N . ILE A 1 83 ? 12.153 -4.585 -9.798 1.00 95.88 83 ILE A N 1
ATOM 660 C CA . ILE A 1 83 ? 13.071 -5.681 -10.136 1.00 95.88 83 ILE A CA 1
ATOM 661 C C . ILE A 1 83 ? 12.283 -6.962 -10.422 1.00 95.88 83 ILE A C 1
ATOM 663 O O . ILE A 1 83 ? 12.522 -7.597 -11.442 1.00 95.88 83 ILE A O 1
ATOM 667 N N . ARG A 1 84 ? 11.299 -7.305 -9.576 1.00 96.19 84 ARG A N 1
ATOM 668 C CA . ARG A 1 84 ? 10.412 -8.470 -9.763 1.00 96.19 84 ARG A CA 1
ATOM 669 C C . ARG A 1 84 ? 9.661 -8.432 -11.098 1.00 96.19 84 ARG A C 1
ATOM 671 O O . ARG A 1 84 ? 9.339 -9.481 -11.638 1.00 96.19 84 ARG A O 1
ATOM 678 N N . GLN A 1 85 ? 9.368 -7.240 -11.609 1.00 96.56 85 GLN A N 1
ATOM 679 C CA . GLN A 1 85 ? 8.671 -7.034 -12.877 1.00 96.56 85 GLN A CA 1
ATOM 680 C C . GLN A 1 85 ? 9.609 -6.785 -14.069 1.00 96.56 85 GLN A C 1
ATOM 682 O O . GLN A 1 85 ? 9.170 -6.259 -15.093 1.00 96.56 85 GLN A O 1
ATOM 687 N N . ASP A 1 86 ? 10.904 -7.081 -13.943 1.00 96.44 86 ASP A N 1
ATOM 688 C CA . ASP A 1 86 ? 11.912 -6.856 -14.988 1.00 96.44 86 ASP A CA 1
ATOM 689 C C . ASP A 1 86 ? 11.930 -5.412 -15.530 1.00 96.44 86 ASP A C 1
ATOM 691 O O . ASP A 1 86 ? 12.195 -5.163 -16.710 1.00 96.44 86 ASP A O 1
ATOM 695 N N . GLY A 1 87 ? 11.588 -4.430 -14.689 1.00 95.25 87 GLY A N 1
ATOM 696 C CA . GLY A 1 87 ? 11.488 -3.031 -15.100 1.00 95.25 87 GLY A CA 1
ATOM 697 C C . GLY A 1 87 ? 10.349 -2.729 -16.086 1.00 95.25 87 GLY A C 1
ATOM 698 O O . GLY A 1 87 ? 10.389 -1.695 -16.759 1.00 95.25 87 GLY A O 1
ATOM 699 N N . LYS A 1 88 ? 9.323 -3.584 -16.170 1.00 96.19 88 LYS A N 1
ATOM 700 C CA . LYS A 1 88 ? 8.168 -3.432 -17.068 1.00 96.19 88 LYS A CA 1
ATOM 701 C C . LYS A 1 88 ? 6.853 -3.274 -16.307 1.00 96.19 88 LYS A C 1
ATOM 703 O O . LYS A 1 88 ? 6.648 -3.845 -15.240 1.00 96.19 88 LYS A O 1
ATOM 708 N N . CYS A 1 89 ? 5.933 -2.503 -16.879 1.00 96.50 89 CYS A N 1
ATOM 709 C CA . CYS A 1 89 ? 4.570 -2.377 -16.364 1.00 96.50 89 CYS A CA 1
ATOM 710 C C . CYS A 1 89 ? 3.900 -3.757 -16.254 1.00 96.50 89 CYS A C 1
ATOM 712 O O . CYS A 1 89 ? 3.914 -4.508 -17.230 1.00 96.50 89 CYS A O 1
ATOM 714 N N . ALA A 1 90 ? 3.265 -4.055 -15.116 1.00 95.88 90 ALA A N 1
ATOM 715 C CA . ALA A 1 90 ? 2.620 -5.349 -14.881 1.00 95.88 90 ALA A CA 1
ATOM 716 C C . ALA A 1 90 ? 1.513 -5.657 -15.906 1.00 95.88 90 ALA A C 1
ATOM 718 O O . ALA A 1 90 ? 1.385 -6.793 -16.359 1.00 95.88 90 ALA A O 1
ATOM 719 N N . LYS A 1 91 ? 0.768 -4.635 -16.351 1.00 94.94 91 LYS A N 1
ATOM 720 C CA . LYS A 1 91 ? -0.356 -4.802 -17.288 1.00 94.94 91 LYS A CA 1
ATOM 721 C C . LYS A 1 91 ? 0.095 -4.834 -18.752 1.00 94.94 91 LYS A C 1
ATOM 723 O O . LYS A 1 91 ? -0.230 -5.763 -19.481 1.00 94.94 91 LYS A O 1
ATOM 728 N N . CYS A 1 92 ? 0.851 -3.828 -19.208 1.00 95.62 92 CYS A N 1
ATOM 729 C CA . CYS A 1 92 ? 1.194 -3.695 -20.633 1.00 95.62 92 CYS A CA 1
ATOM 730 C C . CYS A 1 92 ? 2.575 -4.234 -21.023 1.00 95.62 92 CYS A C 1
ATOM 732 O O . CYS A 1 92 ? 2.916 -4.193 -22.204 1.00 95.62 92 CYS A O 1
ATOM 734 N N . GLN A 1 93 ? 3.376 -4.699 -20.057 1.00 96.19 93 GLN A N 1
ATOM 735 C CA . GLN A 1 93 ? 4.699 -5.308 -20.266 1.00 96.19 93 GLN A CA 1
ATOM 736 C C . GLN A 1 93 ? 5.716 -4.409 -20.996 1.00 96.19 93 GLN A C 1
ATOM 738 O O . GLN A 1 93 ? 6.768 -4.862 -21.449 1.00 96.19 93 GLN A O 1
ATOM 743 N N . LYS A 1 94 ? 5.432 -3.105 -21.081 1.00 94.06 94 LYS A N 1
ATOM 744 C CA . LYS A 1 94 ? 6.332 -2.085 -21.625 1.00 94.06 94 LYS A CA 1
ATOM 745 C C . LYS A 1 94 ? 7.050 -1.356 -20.487 1.00 94.06 94 LYS A C 1
ATOM 747 O O . LYS A 1 94 ? 6.452 -1.174 -19.420 1.00 94.06 94 LYS A O 1
ATOM 752 N N . PRO A 1 95 ? 8.292 -0.894 -20.701 1.00 91.31 95 PRO A N 1
ATOM 753 C CA . PRO A 1 95 ? 8.936 0.027 -19.775 1.00 91.31 95 PRO A CA 1
ATOM 754 C C . PRO A 1 95 ? 8.073 1.288 -19.603 1.00 91.31 95 PRO A C 1
ATOM 756 O O . PRO A 1 95 ? 7.571 1.816 -20.603 1.00 91.31 95 PRO A O 1
ATOM 759 N N . PRO A 1 96 ? 7.853 1.777 -18.373 1.00 87.25 96 PRO A N 1
ATOM 760 C CA . PRO A 1 96 ? 7.078 2.990 -18.170 1.00 87.25 96 PRO A CA 1
ATOM 761 C C . PRO A 1 96 ? 7.806 4.211 -18.757 1.00 87.25 96 PRO A C 1
ATOM 763 O O . PRO A 1 96 ? 9.013 4.352 -18.575 1.00 87.25 96 PRO A O 1
ATOM 766 N N . PRO A 1 97 ? 7.084 5.121 -19.433 1.00 81.00 97 PRO A N 1
ATOM 767 C CA . PRO A 1 97 ? 7.689 6.206 -20.207 1.00 81.00 97 PRO A CA 1
ATOM 768 C C . PRO A 1 97 ? 8.277 7.346 -19.360 1.00 81.00 97 PRO A C 1
ATOM 770 O O . PRO A 1 97 ? 9.019 8.165 -19.892 1.00 81.00 97 PRO A O 1
ATOM 773 N N . ALA A 1 98 ? 7.937 7.439 -18.069 1.00 81.75 98 ALA A N 1
ATOM 774 C CA . ALA A 1 98 ? 8.399 8.526 -17.200 1.00 81.75 98 ALA A CA 1
ATOM 775 C C . ALA A 1 98 ? 8.543 8.096 -15.736 1.00 81.75 98 ALA A C 1
ATOM 777 O O . ALA A 1 98 ? 9.638 8.119 -15.179 1.00 81.75 98 ALA A O 1
ATOM 778 N N . ARG A 1 99 ? 7.434 7.695 -15.104 1.00 89.88 99 ARG A N 1
ATOM 779 C CA . ARG A 1 99 ? 7.393 7.298 -13.692 1.00 89.88 99 ARG A CA 1
ATOM 780 C C . ARG A 1 99 ? 6.631 5.997 -13.497 1.00 89.88 99 ARG A C 1
ATOM 782 O O . ARG A 1 99 ? 5.781 5.642 -14.311 1.00 89.88 99 ARG A O 1
ATOM 789 N N . TRP A 1 100 ? 6.941 5.334 -12.392 1.00 93.69 100 TRP A N 1
ATOM 790 C CA . TRP A 1 100 ? 6.192 4.195 -11.881 1.00 93.69 100 TRP A CA 1
ATOM 791 C C . TRP A 1 100 ? 5.087 4.672 -10.950 1.00 93.69 100 TRP A C 1
ATOM 793 O O . TRP A 1 100 ? 5.334 5.506 -10.077 1.00 93.69 100 TRP A O 1
ATOM 803 N N . GLU A 1 101 ? 3.899 4.110 -11.120 1.00 94.06 101 GLU A N 1
ATOM 804 C CA . GLU A 1 101 ? 2.770 4.263 -10.206 1.00 94.06 101 GLU A CA 1
ATOM 805 C C . GLU A 1 101 ? 2.512 2.899 -9.561 1.00 94.06 101 GLU A C 1
ATOM 807 O O . GL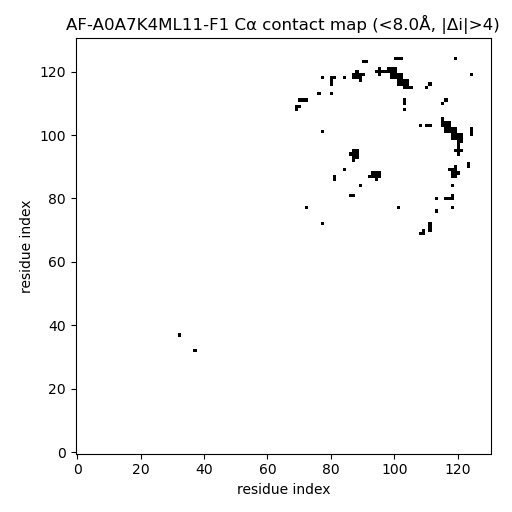U A 1 101 ? 2.605 1.879 -10.238 1.00 94.06 101 GLU A O 1
ATOM 812 N N . TYR A 1 102 ? 2.294 2.859 -8.246 1.00 93.94 102 TYR A N 1
ATOM 813 C CA . TYR A 1 102 ? 2.186 1.603 -7.498 1.00 93.94 102 TYR A CA 1
ATOM 814 C C . TYR A 1 102 ? 0.749 1.405 -7.044 1.00 93.94 102 TYR A C 1
ATOM 816 O O . TYR A 1 102 ? 0.189 2.282 -6.383 1.00 93.94 102 TYR A O 1
ATOM 824 N N . HIS A 1 103 ? 0.189 0.253 -7.389 1.00 93.19 103 HIS A N 1
ATOM 825 C CA . HIS A 1 103 ? -1.203 -0.094 -7.150 1.00 93.19 103 HIS A CA 1
ATOM 826 C C . HIS A 1 103 ? -1.319 -1.330 -6.250 1.00 93.19 103 HIS A C 1
ATOM 828 O O . HIS A 1 103 ? -0.408 -2.158 -6.216 1.00 93.19 103 HIS A O 1
ATOM 834 N N . HIS A 1 104 ? -2.422 -1.422 -5.504 1.00 94.25 104 HIS A N 1
ATOM 835 C CA . HIS A 1 104 ? -2.776 -2.606 -4.718 1.00 94.25 104 HIS A CA 1
ATOM 836 C C . HIS A 1 104 ? -3.618 -3.527 -5.605 1.00 94.25 104 HIS A C 1
ATOM 838 O O . HIS A 1 104 ? -4.702 -3.119 -6.001 1.00 94.25 104 HIS A O 1
ATOM 844 N N . ILE A 1 105 ? -3.150 -4.740 -5.903 1.00 93.88 105 ILE A N 1
ATOM 845 C CA . ILE A 1 105 ? -3.829 -5.680 -6.817 1.00 93.88 105 ILE A CA 1
ATOM 846 C C . ILE A 1 105 ? -5.252 -6.008 -6.332 1.00 93.88 105 ILE A C 1
ATOM 848 O O . ILE A 1 105 ? -6.168 -6.147 -7.137 1.00 93.88 105 ILE A O 1
ATOM 852 N N . ASP A 1 106 ? -5.446 -6.132 -5.018 1.00 92.88 106 ASP A N 1
ATOM 853 C CA . ASP A 1 106 ? -6.748 -6.403 -4.394 1.00 92.88 106 ASP A CA 1
ATOM 854 C C . ASP A 1 106 ? -7.602 -5.149 -4.115 1.00 92.88 106 ASP A C 1
ATOM 856 O O . ASP A 1 106 ? -8.726 -5.265 -3.624 1.00 92.88 106 ASP A O 1
ATOM 860 N N . GLY A 1 107 ? -7.078 -3.950 -4.390 1.00 88.69 107 GLY A N 1
ATOM 861 C CA . GLY A 1 107 ? -7.717 -2.670 -4.077 1.00 88.69 107 GLY A CA 1
ATOM 862 C C . GLY A 1 107 ? -7.755 -2.302 -2.583 1.00 88.69 107 GLY A C 1
ATOM 863 O O . GLY A 1 107 ? -8.164 -1.185 -2.241 1.00 88.69 107 GLY A O 1
ATOM 864 N N . ASP A 1 108 ? -7.305 -3.177 -1.677 1.00 88.62 108 ASP A N 1
ATOM 865 C CA . ASP A 1 108 ? -7.252 -2.911 -0.240 1.00 88.62 108 ASP A CA 1
ATOM 866 C C . ASP A 1 108 ? -5.968 -2.165 0.130 1.00 88.62 108 ASP A C 1
ATOM 868 O O . ASP A 1 108 ? -4.877 -2.723 0.236 1.00 88.62 108 ASP A O 1
ATOM 872 N N . ARG A 1 109 ? -6.122 -0.874 0.438 1.00 87.00 109 ARG A N 1
ATOM 873 C CA . ARG A 1 109 ? -5.029 0.017 0.864 1.00 87.00 109 ARG A CA 1
ATOM 874 C C . ARG A 1 109 ? -4.389 -0.370 2.201 1.00 87.00 109 ARG A C 1
ATOM 876 O O . ARG A 1 109 ? -3.384 0.229 2.579 1.00 87.00 109 ARG A O 1
ATOM 883 N N . ASN A 1 110 ? -4.978 -1.304 2.948 1.00 86.56 110 ASN A N 1
ATOM 884 C CA . ASN A 1 110 ? -4.400 -1.819 4.188 1.00 86.56 110 ASN A CA 1
ATOM 885 C C . ASN A 1 110 ? -3.497 -3.037 3.946 1.00 86.56 110 ASN A C 1
ATOM 887 O O . ASN A 1 110 ? -2.670 -3.359 4.806 1.00 86.56 110 ASN A O 1
ATOM 891 N N . ASN A 1 111 ? -3.617 -3.702 2.791 1.00 90.25 111 ASN A N 1
ATOM 892 C CA . ASN A 1 111 ? -2.795 -4.850 2.438 1.00 90.25 111 ASN A CA 1
ATOM 893 C C . ASN A 1 111 ? -1.467 -4.413 1.806 1.00 90.25 111 ASN A C 1
ATOM 895 O O . ASN A 1 111 ? -1.264 -4.432 0.593 1.00 90.25 111 ASN A O 1
ATOM 899 N N . ILE A 1 112 ? -0.518 -4.079 2.675 1.00 90.06 112 ILE A N 1
ATOM 900 C CA . ILE A 1 112 ? 0.829 -3.632 2.303 1.00 90.06 112 ILE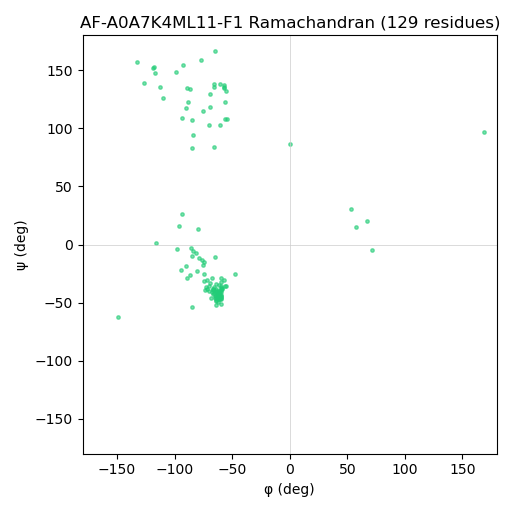 A CA 1
ATOM 901 C C . ILE A 1 112 ? 1.794 -4.764 1.914 1.00 90.06 112 ILE A C 1
ATOM 903 O O . ILE A 1 112 ? 3.005 -4.539 1.860 1.00 90.06 112 ILE A O 1
ATOM 907 N N . SER A 1 113 ? 1.307 -5.986 1.679 1.00 94.06 113 SER A N 1
ATOM 908 C CA . SER A 1 113 ? 2.168 -7.068 1.197 1.00 94.06 113 SER A CA 1
ATOM 909 C C . SER A 1 113 ? 2.848 -6.663 -0.114 1.00 94.06 113 SER A C 1
ATOM 911 O O . SER A 1 113 ? 2.210 -6.131 -1.021 1.00 94.06 113 SER A O 1
ATOM 913 N N . LEU A 1 114 ? 4.147 -6.942 -0.242 1.00 95.00 114 LEU A N 1
ATOM 914 C CA . LEU A 1 114 ? 4.892 -6.718 -1.487 1.00 95.00 114 LEU A CA 1
ATOM 915 C C . LEU A 1 114 ? 4.311 -7.504 -2.669 1.00 95.00 114 LEU A C 1
ATOM 917 O O . LEU A 1 114 ? 4.429 -7.077 -3.819 1.00 95.00 114 LEU A O 1
ATOM 921 N N . GLU A 1 115 ? 3.690 -8.648 -2.390 1.00 95.38 115 GLU A N 1
ATOM 922 C CA . GLU A 1 115 ? 3.024 -9.483 -3.390 1.00 95.38 115 GLU A CA 1
ATOM 923 C C . GLU A 1 115 ? 1.764 -8.809 -3.936 1.00 95.38 115 GLU A C 1
ATOM 925 O O . GLU A 1 115 ? 1.493 -8.944 -5.125 1.00 95.38 115 GLU A O 1
ATOM 930 N N . ASN A 1 116 ? 1.074 -8.027 -3.096 1.00 95.38 116 ASN A N 1
ATOM 931 C CA . ASN A 1 116 ? -0.111 -7.242 -3.444 1.00 95.38 116 ASN A CA 1
ATOM 932 C C . ASN A 1 116 ? 0.224 -5.905 -4.128 1.00 95.38 116 ASN A C 1
ATOM 934 O O . ASN A 1 116 ? -0.664 -5.198 -4.587 1.00 95.38 116 ASN A O 1
ATOM 938 N N . CYS A 1 117 ? 1.501 -5.532 -4.193 1.00 95.62 117 CYS A N 1
ATOM 939 C CA . CYS A 1 117 ? 1.936 -4.348 -4.918 1.00 95.62 117 CYS A CA 1
ATOM 940 C C . CYS A 1 117 ? 2.184 -4.687 -6.390 1.00 95.62 117 CYS A C 1
ATOM 942 O O . CYS A 1 117 ? 2.899 -5.644 -6.692 1.00 95.62 117 CYS A O 1
ATOM 944 N N . GLU A 1 118 ? 1.688 -3.868 -7.310 1.00 95.81 118 GLU A N 1
ATOM 945 C CA . GLU A 1 118 ? 2.101 -3.902 -8.711 1.00 95.81 118 GLU A CA 1
ATOM 946 C C . GLU A 1 118 ? 2.555 -2.524 -9.194 1.00 95.81 118 GLU A C 1
ATOM 948 O O . GLU A 1 118 ? 1.981 -1.486 -8.866 1.00 95.81 118 GLU A O 1
ATOM 953 N N . GLY A 1 119 ? 3.631 -2.515 -9.975 1.00 96.25 119 GLY A N 1
ATOM 954 C CA . GLY A 1 119 ? 4.137 -1.334 -10.649 1.00 96.25 119 GLY A CA 1
ATOM 955 C C . GLY A 1 119 ? 3.485 -1.166 -12.020 1.00 96.25 119 GLY A C 1
ATOM 956 O O . GLY A 1 119 ? 3.610 -2.028 -12.897 1.00 96.25 119 GLY A O 1
ATOM 957 N N . LEU A 1 120 ? 2.845 -0.024 -12.234 1.00 96.38 120 LEU A N 1
ATOM 958 C CA . LEU A 1 120 ? 2.135 0.334 -13.454 1.00 96.38 120 LEU A CA 1
ATOM 959 C C . LEU A 1 120 ? 2.761 1.560 -14.127 1.00 96.38 120 LEU A C 1
ATOM 961 O O . LEU A 1 120 ? 3.366 2.424 -13.487 1.00 96.38 120 LEU A O 1
ATOM 965 N N . CYS A 1 121 ? 2.610 1.643 -15.451 1.00 95.94 121 CYS A N 1
ATOM 966 C CA . CYS A 1 121 ? 2.849 2.890 -16.172 1.00 95.94 121 CYS A CA 1
ATOM 967 C C . CYS A 1 121 ? 1.656 3.847 -15.982 1.00 95.94 121 CYS A C 1
ATOM 969 O O . CYS A 1 121 ? 0.55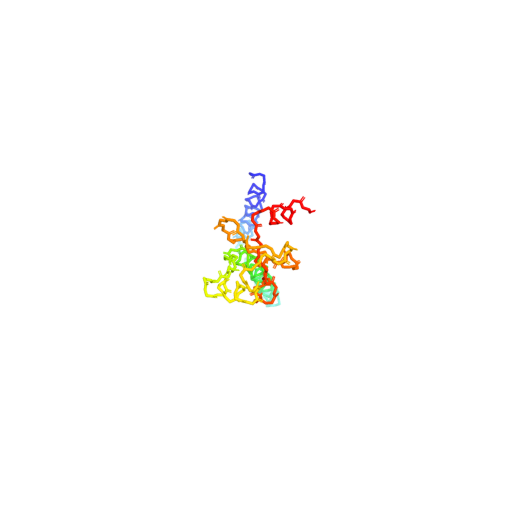0 3.367 -15.728 1.00 95.94 121 CYS A O 1
ATOM 971 N N . PRO A 1 122 ? 1.829 5.170 -16.173 1.00 94.06 122 PRO A N 1
ATOM 972 C CA . PRO A 1 122 ? 0.765 6.145 -15.911 1.00 94.06 122 PRO A CA 1
ATOM 973 C C . PRO A 1 122 ? -0.531 5.869 -16.684 1.00 94.06 122 PRO A C 1
ATOM 975 O O . PRO A 1 122 ? -1.615 6.042 -16.148 1.00 94.06 122 PRO A O 1
ATOM 978 N N . ASN A 1 123 ? -0.423 5.365 -17.918 1.00 93.00 123 ASN A N 1
ATOM 979 C CA . ASN A 1 123 ? -1.589 5.044 -18.745 1.00 93.00 123 ASN A CA 1
ATOM 980 C C . ASN A 1 123 ? -2.363 3.823 -18.223 1.00 93.00 123 ASN A C 1
ATOM 982 O O . ASN A 1 123 ? -3.587 3.806 -18.259 1.00 93.00 123 ASN A O 1
ATOM 986 N N . CYS A 1 124 ? -1.661 2.781 -17.766 1.00 94.56 124 CYS A N 1
ATOM 987 C CA . CYS A 1 124 ? -2.322 1.601 -17.201 1.00 94.56 124 CYS A CA 1
ATOM 988 C C . CYS A 1 124 ? -2.879 1.906 -15.813 1.00 94.56 124 CYS A C 1
ATOM 990 O O . CYS A 1 124 ? -3.983 1.485 -15.500 1.00 94.56 124 CYS A O 1
ATOM 9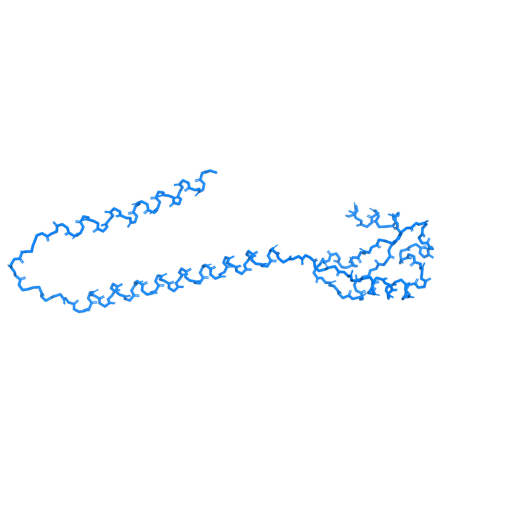92 N N . HIS A 1 125 ? -2.144 2.678 -15.013 1.00 93.69 125 HIS A N 1
ATOM 993 C CA . HIS A 1 125 ? -2.606 3.083 -13.695 1.00 93.69 125 HIS A CA 1
ATOM 994 C C . HIS A 1 125 ? -3.853 3.969 -13.781 1.00 93.69 125 HIS A C 1
ATOM 996 O O . HIS A 1 125 ? -4.783 3.755 -13.016 1.00 93.69 125 HIS A O 1
ATOM 1002 N N . SER A 1 126 ? -3.930 4.895 -14.749 1.00 90.62 126 SER A N 1
ATOM 1003 C CA . SER A 1 126 ? -5.138 5.706 -14.932 1.00 90.62 126 SER A CA 1
ATOM 1004 C C . SER A 1 126 ? -6.376 4.862 -15.229 1.00 90.62 126 SER A C 1
ATOM 1006 O O . SER A 1 126 ? -7.447 5.188 -14.734 1.00 90.62 126 SER A O 1
ATOM 1008 N N . ILE A 1 127 ? -6.231 3.779 -16.003 1.00 89.12 127 ILE A N 1
ATOM 1009 C CA . ILE A 1 127 ? -7.339 2.856 -16.291 1.00 89.12 127 ILE A CA 1
ATOM 1010 C C . ILE A 1 127 ? -7.783 2.181 -14.991 1.00 89.12 127 ILE A C 1
ATOM 1012 O O . ILE A 1 127 ? -8.939 2.313 -14.614 1.00 89.12 127 ILE A O 1
ATOM 1016 N N . GLU A 1 128 ? -6.844 1.589 -14.249 1.00 83.00 128 GLU A N 1
ATOM 1017 C CA . GLU A 1 128 ? -7.138 0.891 -12.989 1.00 83.00 128 GLU A CA 1
ATOM 1018 C C . GLU A 1 128 ? -7.776 1.806 -11.928 1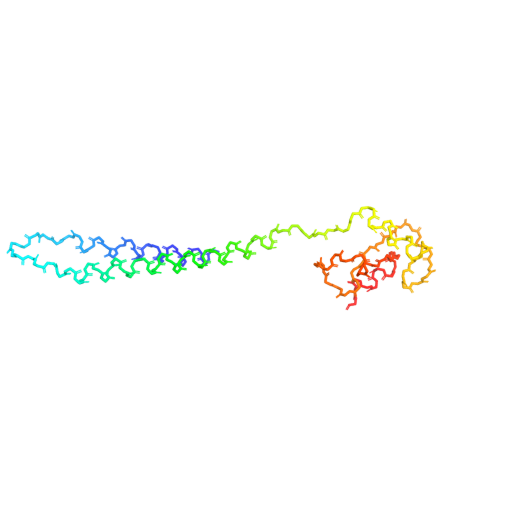.00 83.00 128 GLU A C 1
ATOM 1020 O O . GLU A 1 128 ? -8.583 1.374 -11.119 1.00 83.00 128 GLU A O 1
ATOM 1025 N N . THR A 1 129 ? -7.430 3.097 -11.910 1.00 75.12 129 THR A N 1
ATOM 1026 C CA . THR A 1 129 ? -8.025 4.054 -10.962 1.00 75.12 129 THR A CA 1
ATOM 1027 C C . THR A 1 129 ? -9.420 4.552 -11.349 1.00 75.12 129 THR A C 1
ATOM 1029 O O . THR A 1 129 ? -10.053 5.233 -10.538 1.00 75.12 129 THR A O 1
ATOM 1032 N N . HIS A 1 130 ? -9.873 4.295 -12.579 1.00 73.19 130 HIS A N 1
ATOM 1033 C CA . HIS A 1 130 ? -11.134 4.805 -13.129 1.00 73.19 130 HIS A CA 1
ATOM 1034 C C . HIS A 1 130 ? -12.158 3.708 -13.471 1.00 73.19 130 HIS A C 1
ATOM 1036 O O . HIS A 1 130 ? -13.246 4.047 -13.942 1.00 73.19 130 HIS A O 1
ATOM 1042 N N . GLU A 1 131 ? -11.828 2.441 -13.222 1.00 54.47 131 GLU A N 1
ATOM 1043 C CA . GLU A 1 131 ? -12.740 1.288 -13.276 1.00 54.47 131 GLU A CA 1
ATOM 1044 C C . GLU A 1 131 ? -13.377 1.017 -11.903 1.00 54.47 131 GLU A C 1
ATOM 1046 O O . GLU A 1 131 ? -14.592 0.706 -11.883 1.00 54.47 131 GLU A O 1
#